Protein AF-A0A453JM10-F1 (afdb_monomer_lite)

Sequence (100 aa):
MTALRRLALTVRYNEKHLPLYLPTVKPSHLLLDCSPEALASMAVGKSGAEWDKFSHIPHVEAYANGEGTEKRWHLFYTREPYKMETDVEATRQFRLAGLI

Organism: Aegilops tauschii subsp. strangulata (NCBI:txid200361)

Radius of gyration: 12.97 Å; chains: 1; bounding box: 31×26×39 Å

pLDDT: mean 84.23, std 13.29, range [47.19, 95.88]

Secondary structure (DSSP, 8-state):
-----EEEEE--TT--S--TTGGG---SEEEEEE-HHHHHHHHTGGGSTTHHHHTTSSEEEEEEE-TTSS-EEEEEEETTTTEEEE-S-HHHHHHHTT--

Structure (mmCIF, N/CA/C/O backbone):
data_AF-A0A453JM10-F1
#
_entry.id   AF-A0A453JM10-F1
#
loop_
_atom_site.group_PDB
_atom_site.id
_atom_site.type_symbol
_atom_site.label_atom_id
_atom_site.label_alt_id
_atom_site.label_comp_id
_atom_site.label_asym_id
_atom_site.label_entity_id
_atom_site.label_seq_id
_atom_site.pdbx_PDB_ins_code
_atom_site.Cartn_x
_atom_site.Cartn_y
_atom_site.Cartn_z
_atom_site.occupancy
_atom_site.B_iso_or_equiv
_atom_site.auth_seq_id
_atom_site.auth_comp_id
_atom_site.auth_asym_id
_atom_site.auth_atom_id
_atom_site.pdbx_PDB_model_num
ATOM 1 N N . MET A 1 1 ? -10.304 -13.893 20.274 1.00 47.19 1 MET A N 1
ATOM 2 C CA . MET A 1 1 ? -9.791 -14.278 18.941 1.00 47.19 1 MET A CA 1
ATOM 3 C C . MET A 1 1 ? -8.480 -13.550 18.708 1.00 47.19 1 MET A C 1
ATOM 5 O O . MET A 1 1 ? -8.454 -12.331 18.813 1.00 47.19 1 MET A O 1
ATOM 9 N N . THR A 1 2 ? -7.390 -14.275 18.478 1.00 54.84 2 THR A N 1
ATOM 10 C CA . THR A 1 2 ? -6.067 -13.715 18.175 1.00 54.84 2 THR A CA 1
ATOM 11 C C . THR A 1 2 ? -6.092 -13.139 16.760 1.00 54.84 2 THR A C 1
ATOM 13 O O . THR A 1 2 ? -6.109 -13.883 15.786 1.00 54.84 2 THR A O 1
ATOM 16 N N . ALA A 1 3 ? -6.167 -11.814 16.631 1.00 65.31 3 ALA A N 1
ATOM 17 C CA . ALA A 1 3 ? -6.093 -11.153 15.331 1.00 65.31 3 ALA A CA 1
ATOM 18 C C . ALA A 1 3 ? -4.646 -11.168 14.814 1.00 65.31 3 ALA A C 1
ATOM 20 O O . ALA A 1 3 ? -3.703 -10.979 15.589 1.00 65.31 3 ALA A O 1
ATOM 21 N N . LEU A 1 4 ? -4.465 -11.379 13.506 1.00 73.31 4 LEU A N 1
ATOM 22 C CA . LEU A 1 4 ? -3.158 -11.286 12.860 1.00 73.31 4 LEU A CA 1
ATOM 23 C C . LEU A 1 4 ? -2.645 -9.845 12.992 1.00 73.31 4 LEU A C 1
ATOM 25 O O . LEU A 1 4 ? -3.164 -8.928 12.363 1.00 73.31 4 LEU A O 1
ATOM 29 N N . ARG A 1 5 ? -1.639 -9.628 13.842 1.00 87.56 5 ARG A N 1
ATOM 30 C CA . ARG A 1 5 ? -1.132 -8.275 14.117 1.00 87.56 5 ARG A CA 1
ATOM 31 C C . ARG A 1 5 ? -0.322 -7.717 12.955 1.00 87.56 5 ARG A C 1
ATOM 33 O O . ARG A 1 5 ? -0.539 -6.580 12.554 1.00 87.56 5 ARG A O 1
ATOM 40 N N . ARG A 1 6 ? 0.597 -8.516 12.415 1.00 92.69 6 ARG A N 1
ATOM 41 C CA . ARG A 1 6 ? 1.516 -8.103 11.355 1.00 92.69 6 ARG A CA 1
ATOM 42 C C . ARG A 1 6 ? 1.629 -9.194 10.303 1.00 92.69 6 ARG A C 1
ATOM 44 O O . ARG A 1 6 ? 1.830 -10.354 10.651 1.00 92.69 6 ARG A O 1
ATOM 51 N N . LEU A 1 7 ? 1.531 -8.804 9.042 1.00 93.62 7 LEU A N 1
ATOM 52 C CA . LEU A 1 7 ? 1.800 -9.644 7.886 1.00 93.62 7 LEU A CA 1
ATOM 5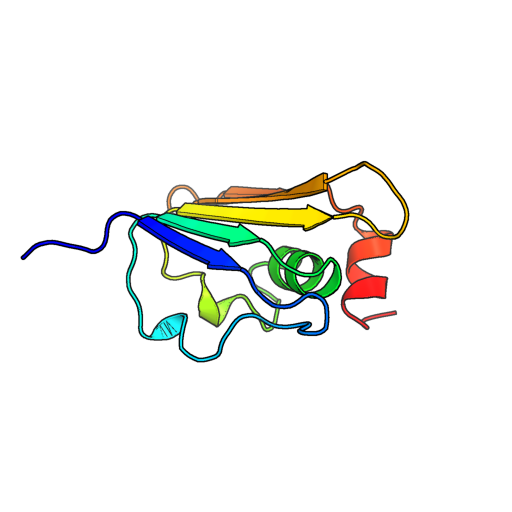3 C C . LEU A 1 7 ? 2.994 -9.047 7.143 1.00 93.62 7 LEU A C 1
ATOM 55 O O . LEU A 1 7 ? 2.919 -7.904 6.711 1.00 93.62 7 LEU A O 1
ATOM 59 N N . ALA A 1 8 ? 4.088 -9.795 7.032 1.00 93.62 8 ALA A N 1
ATOM 60 C CA . ALA A 1 8 ? 5.249 -9.405 6.238 1.00 93.62 8 ALA A CA 1
ATOM 61 C C . ALA A 1 8 ? 5.282 -10.252 4.964 1.00 93.62 8 ALA A C 1
ATOM 63 O O . ALA A 1 8 ? 5.181 -11.477 5.046 1.00 93.62 8 ALA A O 1
ATOM 64 N N . LEU A 1 9 ? 5.386 -9.607 3.805 1.00 92.75 9 LEU A N 1
ATOM 65 C CA . LEU A 1 9 ? 5.360 -10.259 2.500 1.00 92.75 9 LEU A CA 1
ATOM 66 C C . LEU A 1 9 ? 6.483 -9.731 1.613 1.00 92.75 9 LEU A C 1
ATOM 68 O O . LEU A 1 9 ? 6.748 -8.532 1.577 1.00 92.75 9 LEU A O 1
ATOM 72 N N . THR A 1 10 ? 7.081 -10.638 0.848 1.00 91.94 10 THR A N 1
ATOM 73 C CA . THR A 1 10 ? 8.007 -10.304 -0.233 1.00 91.94 10 THR A CA 1
ATOM 74 C C . THR A 1 10 ? 7.366 -10.728 -1.544 1.00 91.94 10 THR A C 1
ATOM 76 O O . THR A 1 10 ? 7.155 -11.916 -1.785 1.00 91.94 10 THR A O 1
ATOM 79 N N . VAL A 1 11 ? 7.023 -9.746 -2.365 1.00 87.62 11 VAL A N 1
ATOM 80 C CA . VAL A 1 11 ? 6.529 -9.924 -3.729 1.00 87.62 11 VAL A CA 1
ATOM 81 C C . VAL A 1 11 ? 7.743 -10.057 -4.637 1.00 87.62 11 VAL A C 1
ATOM 83 O O . VAL A 1 11 ? 8.746 -9.361 -4.457 1.00 87.62 11 VAL A O 1
ATOM 86 N N . ARG A 1 12 ? 7.697 -10.992 -5.589 1.00 83.00 12 ARG A N 1
ATOM 87 C CA . ARG A 1 12 ? 8.852 -11.223 -6.462 1.00 83.00 12 ARG A CA 1
ATOM 88 C C . ARG A 1 12 ? 9.105 -9.987 -7.320 1.00 83.00 12 ARG A C 1
ATOM 90 O O . ARG A 1 12 ? 8.174 -9.317 -7.745 1.00 83.00 12 ARG A O 1
ATOM 97 N N . TYR A 1 13 ? 10.370 -9.723 -7.639 1.00 75.44 13 TYR A N 1
ATOM 98 C CA . TYR A 1 13 ? 10.750 -8.547 -8.430 1.00 75.44 13 TYR A CA 1
ATOM 99 C C . TYR A 1 13 ? 10.090 -8.501 -9.823 1.00 75.44 13 TYR A C 1
ATOM 101 O O . TYR A 1 13 ? 9.868 -7.428 -10.364 1.00 75.44 13 TYR A O 1
ATOM 109 N N . ASN A 1 14 ? 9.736 -9.654 -10.400 1.00 80.56 14 ASN A N 1
ATOM 110 C CA . ASN A 1 14 ? 9.039 -9.734 -11.686 1.00 80.56 14 ASN A CA 1
ATOM 111 C C . ASN A 1 14 ? 7.509 -9.562 -11.588 1.00 80.56 14 ASN A C 1
ATOM 113 O O . ASN A 1 14 ? 6.838 -9.515 -12.620 1.00 80.56 14 ASN A O 1
ATOM 117 N N . GLU A 1 15 ? 6.943 -9.505 -10.382 1.00 86.69 15 GLU A N 1
ATOM 118 C CA . GLU A 1 15 ? 5.512 -9.307 -10.160 1.00 86.69 15 GLU A CA 1
ATOM 119 C C . GLU A 1 15 ? 5.211 -7.814 -10.027 1.00 86.69 15 GLU A C 1
ATOM 121 O O . GLU A 1 15 ? 5.770 -7.121 -9.181 1.00 86.69 15 GLU A O 1
ATOM 126 N N . LYS A 1 16 ? 4.304 -7.309 -10.867 1.00 86.31 16 LYS A N 1
ATOM 127 C CA . LYS A 1 16 ? 3.944 -5.879 -10.931 1.00 86.31 16 LYS A CA 1
ATOM 128 C C . LYS A 1 16 ? 2.733 -5.504 -10.074 1.00 86.31 16 LYS A C 1
ATOM 130 O O . LYS A 1 16 ? 2.335 -4.347 -10.042 1.00 86.31 16 LYS A O 1
ATOM 135 N N . HIS A 1 17 ? 2.128 -6.486 -9.415 1.00 88.44 17 HIS A N 1
ATOM 136 C CA . HIS A 1 17 ? 0.850 -6.357 -8.723 1.00 88.44 17 HIS A CA 1
ATOM 137 C C . HIS A 1 17 ? 0.890 -7.091 -7.388 1.00 88.44 17 HIS A C 1
ATOM 139 O O . HIS A 1 17 ? 1.584 -8.098 -7.246 1.00 88.44 17 HIS A O 1
ATOM 145 N N . LEU A 1 18 ? 0.095 -6.631 -6.423 1.00 91.94 18 LEU A N 1
ATOM 146 C CA . LEU A 1 18 ? -0.061 -7.314 -5.149 1.00 91.94 18 LEU A CA 1
ATOM 147 C C . LEU A 1 18 ? -0.785 -8.655 -5.325 1.00 91.94 18 LEU A C 1
ATOM 149 O O . LEU A 1 18 ? -1.666 -8.774 -6.193 1.00 91.94 18 LEU A O 1
ATOM 153 N N . PRO A 1 19 ? -0.481 -9.640 -4.460 1.00 90.44 19 PRO A N 1
ATOM 154 C CA . PRO A 1 19 ? -1.113 -10.950 -4.500 1.00 90.44 19 PRO A CA 1
ATOM 155 C C . PRO A 1 19 ? -2.640 -10.885 -4.387 1.00 90.44 19 PRO A C 1
ATOM 157 O O . PRO A 1 19 ? -3.192 -10.149 -3.571 1.00 90.44 19 PRO A O 1
ATOM 160 N N . LEU A 1 20 ? -3.339 -11.732 -5.146 1.00 90.81 20 LEU A N 1
ATOM 161 C CA . LEU A 1 20 ? -4.809 -11.758 -5.182 1.00 90.81 20 LEU A CA 1
ATOM 162 C C . LEU A 1 20 ? -5.463 -12.200 -3.864 1.00 90.81 20 LEU A C 1
ATOM 164 O O . LEU A 1 20 ? -6.649 -11.964 -3.665 1.00 90.81 20 LEU A O 1
ATOM 168 N N . TYR A 1 21 ? -4.713 -12.834 -2.960 1.00 90.06 21 TYR A N 1
ATOM 169 C CA . TYR A 1 21 ? -5.224 -13.252 -1.654 1.00 90.06 21 TYR A CA 1
ATOM 170 C C . TYR A 1 21 ? -5.195 -12.129 -0.605 1.00 90.06 21 TYR A C 1
ATOM 172 O O . TYR A 1 21 ? -5.789 -12.298 0.459 1.00 90.06 21 TYR A O 1
ATOM 180 N N . LEU A 1 22 ? -4.536 -10.992 -0.866 1.00 90.94 22 LEU A N 1
ATOM 181 C CA . LEU A 1 22 ? -4.414 -9.884 0.095 1.00 90.94 22 LEU A CA 1
ATOM 182 C C . LEU A 1 22 ? -5.770 -9.371 0.644 1.00 90.94 22 LEU A C 1
ATOM 184 O O . LEU A 1 22 ? -5.857 -9.136 1.849 1.00 90.94 22 LEU A O 1
ATOM 188 N N . PRO A 1 23 ? -6.855 -9.290 -0.158 1.00 91.44 23 PRO A N 1
ATOM 189 C CA . PRO A 1 23 ? -8.191 -8.955 0.347 1.00 91.44 23 PRO A CA 1
ATOM 190 C C . PRO A 1 23 ? -8.750 -9.945 1.381 1.00 91.44 23 PRO A C 1
ATOM 192 O O . PRO A 1 23 ? -9.577 -9.582 2.217 1.00 91.44 23 PRO A O 1
ATOM 195 N N . THR A 1 24 ? -8.335 -11.215 1.326 1.00 91.19 24 THR A N 1
ATOM 196 C CA . THR A 1 24 ? -8.873 -12.279 2.194 1.00 91.19 24 THR A CA 1
ATOM 197 C C . THR A 1 24 ? -8.258 -12.274 3.590 1.00 91.19 24 THR A C 1
ATOM 199 O O . THR A 1 24 ? -8.855 -12.783 4.540 1.00 91.19 24 THR A O 1
ATOM 202 N N . VAL A 1 25 ? -7.078 -11.666 3.736 1.00 90.50 25 VAL A N 1
ATOM 203 C CA . VAL A 1 25 ? -6.377 -11.540 5.013 1.00 90.50 25 VAL A CA 1
ATOM 204 C C . VAL A 1 25 ? -6.711 -10.200 5.658 1.00 90.50 25 VAL A C 1
ATOM 206 O O . VAL A 1 25 ? -6.849 -9.186 4.983 1.00 90.50 25 VAL A O 1
ATOM 209 N N . LYS A 1 26 ? -6.831 -10.171 6.988 1.00 90.19 26 LYS A N 1
ATOM 210 C CA . LYS A 1 26 ? -7.142 -8.947 7.748 1.00 90.19 26 LYS A CA 1
ATOM 211 C C . LYS A 1 26 ? -6.069 -8.654 8.801 1.00 90.19 26 LYS A C 1
ATOM 213 O O . LYS A 1 26 ? -6.361 -8.742 9.995 1.00 90.19 26 LYS A O 1
ATOM 218 N N . PRO A 1 27 ? -4.815 -8.379 8.392 1.00 93.25 27 PRO A N 1
ATOM 219 C CA . PRO A 1 27 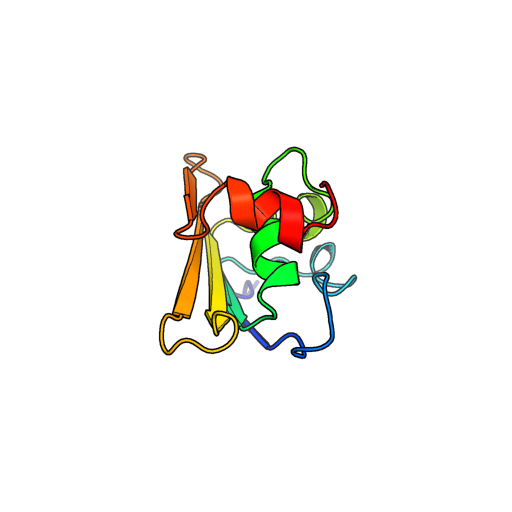? -3.789 -7.971 9.337 1.00 93.25 27 PRO A CA 1
ATOM 220 C C . PRO A 1 27 ? -4.063 -6.559 9.873 1.00 93.25 27 PRO A C 1
ATOM 222 O O . PRO A 1 27 ? -4.692 -5.744 9.200 1.00 93.25 27 PRO A O 1
ATOM 225 N N . SER A 1 28 ? -3.557 -6.238 11.064 1.00 92.75 28 SER A N 1
ATOM 226 C CA . SER A 1 28 ? -3.540 -4.847 11.551 1.00 92.75 28 SER A CA 1
ATOM 227 C C . SER A 1 28 ? -2.443 -4.010 10.880 1.00 92.75 28 SER A C 1
ATOM 229 O O . SER A 1 28 ? -2.612 -2.806 10.714 1.00 92.75 28 SER A O 1
ATOM 231 N N . HIS A 1 29 ? -1.340 -4.651 10.483 1.00 94.56 29 HIS A N 1
ATOM 232 C CA . HIS A 1 29 ? -0.208 -4.036 9.796 1.00 94.56 29 HIS A CA 1
ATOM 233 C C . HIS A 1 29 ? 0.295 -4.952 8.668 1.00 94.56 29 HIS A C 1
ATOM 235 O O . HIS A 1 2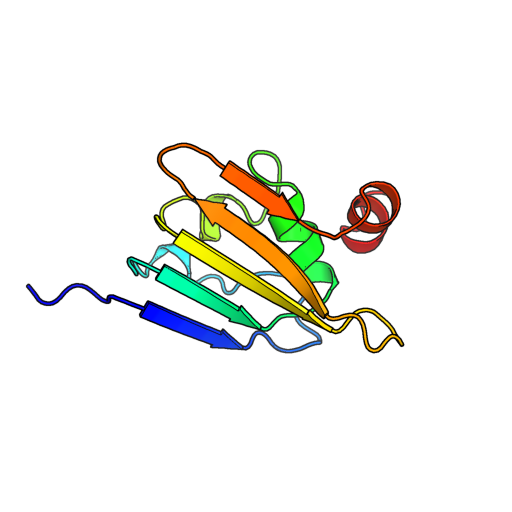9 ? 0.607 -6.119 8.910 1.00 94.56 29 HIS A O 1
ATOM 241 N N . LEU A 1 30 ? 0.400 -4.429 7.448 1.00 95.25 30 LEU A N 1
ATOM 242 C CA . LEU A 1 30 ? 1.091 -5.057 6.324 1.00 95.25 30 LEU A CA 1
ATOM 243 C C . LEU A 1 30 ? 2.463 -4.408 6.096 1.00 95.25 30 LEU A C 1
ATOM 245 O O . LEU A 1 30 ? 2.541 -3.202 5.894 1.00 95.25 30 LEU A O 1
ATOM 249 N N . LEU A 1 31 ? 3.515 -5.222 6.079 1.00 95.44 31 LEU A N 1
ATOM 250 C CA . LEU A 1 31 ? 4.849 -4.845 5.625 1.00 95.44 31 LEU A CA 1
ATOM 251 C C . LEU A 1 31 ? 5.134 -5.554 4.295 1.00 95.44 31 LEU A C 1
ATOM 253 O O . LEU A 1 31 ? 5.035 -6.780 4.224 1.00 95.44 31 LEU A O 1
ATOM 257 N N . LEU A 1 32 ? 5.513 -4.805 3.265 1.00 94.31 32 LEU A N 1
ATOM 258 C CA . LEU A 1 32 ? 5.736 -5.317 1.918 1.00 94.31 32 LEU A CA 1
ATOM 259 C C . LEU A 1 32 ? 7.144 -4.970 1.415 1.00 94.31 32 LEU A C 1
ATOM 261 O O . LEU A 1 32 ? 7.574 -3.823 1.493 1.00 94.31 32 LEU A O 1
ATOM 265 N N . ASP A 1 33 ? 7.836 -5.951 0.847 1.00 92.69 33 ASP A N 1
ATOM 266 C CA . ASP A 1 33 ? 9.002 -5.746 -0.018 1.00 92.69 33 ASP A CA 1
ATOM 267 C C . ASP A 1 33 ? 8.613 -6.176 -1.437 1.00 92.69 33 ASP A C 1
ATOM 269 O O . ASP A 1 33 ? 8.129 -7.294 -1.618 1.00 92.69 33 ASP A O 1
ATOM 273 N N . CYS A 1 34 ? 8.708 -5.289 -2.424 1.00 91.00 34 CYS A N 1
ATOM 274 C CA . CYS A 1 34 ? 8.118 -5.504 -3.745 1.00 91.00 34 CYS A CA 1
ATOM 275 C C . CYS A 1 34 ? 8.920 -4.866 -4.884 1.00 91.00 34 CYS A C 1
ATOM 277 O O . CYS A 1 34 ? 9.941 -4.208 -4.677 1.00 91.00 34 CYS A O 1
ATOM 279 N N . SER A 1 35 ? 8.455 -5.093 -6.114 1.00 88.94 35 SER A N 1
ATOM 280 C CA . SER A 1 35 ? 8.999 -4.438 -7.299 1.00 88.94 35 SER A CA 1
ATOM 281 C C . SER A 1 35 ? 8.683 -2.931 -7.306 1.00 88.94 35 SER A C 1
ATOM 283 O O . SER A 1 35 ? 7.667 -2.498 -6.745 1.00 88.94 35 SER A O 1
ATOM 285 N N . PRO A 1 36 ? 9.522 -2.115 -7.967 1.00 86.75 36 PRO A N 1
ATOM 286 C CA . PRO A 1 36 ? 9.241 -0.705 -8.236 1.00 86.75 36 PRO A CA 1
ATOM 287 C C . PRO A 1 36 ? 7.853 -0.461 -8.834 1.00 86.75 36 PRO A C 1
ATOM 289 O O . PRO A 1 36 ? 7.167 0.481 -8.441 1.00 86.75 36 PRO A O 1
ATOM 292 N N . GLU A 1 37 ? 7.425 -1.318 -9.758 1.00 87.88 37 GLU A N 1
ATOM 293 C CA . GLU A 1 37 ? 6.142 -1.222 -10.447 1.00 87.88 37 GLU A CA 1
ATOM 294 C C . GLU A 1 37 ? 4.966 -1.500 -9.510 1.00 87.88 37 GLU A C 1
ATOM 296 O O . GLU A 1 37 ? 3.987 -0.753 -9.527 1.00 87.88 37 GLU A O 1
ATOM 301 N N . ALA A 1 38 ? 5.073 -2.517 -8.647 1.00 90.06 38 ALA A N 1
ATOM 302 C CA . ALA A 1 38 ? 4.051 -2.791 -7.642 1.00 90.06 38 ALA A CA 1
ATOM 303 C C . ALA A 1 38 ? 3.914 -1.618 -6.663 1.00 90.06 38 ALA A C 1
ATOM 305 O O . ALA A 1 38 ? 2.797 -1.179 -6.381 1.00 90.06 38 ALA A O 1
ATOM 306 N N . LEU A 1 39 ? 5.037 -1.053 -6.203 1.00 91.12 39 LEU A N 1
ATOM 307 C CA . LEU A 1 39 ? 5.029 0.102 -5.306 1.00 91.12 39 LEU A CA 1
ATOM 308 C C . LEU A 1 39 ? 4.430 1.344 -5.983 1.00 91.12 39 LEU A C 1
ATOM 310 O O . LEU A 1 39 ? 3.598 2.024 -5.386 1.00 91.12 39 LEU A O 1
ATOM 314 N N . ALA A 1 40 ? 4.792 1.615 -7.241 1.00 88.44 40 ALA A N 1
ATOM 315 C CA . ALA A 1 40 ? 4.225 2.715 -8.020 1.00 88.44 40 ALA A CA 1
ATOM 316 C C . ALA A 1 40 ? 2.712 2.549 -8.247 1.00 88.44 40 ALA A C 1
ATOM 318 O O . ALA A 1 40 ? 1.964 3.522 -8.141 1.00 88.44 40 ALA A O 1
ATOM 319 N N . SER A 1 41 ? 2.251 1.321 -8.505 1.00 89.06 41 SER A N 1
ATOM 320 C CA . SER A 1 41 ? 0.830 1.005 -8.674 1.00 89.06 41 SER A CA 1
ATOM 321 C C . SER A 1 41 ? 0.040 1.189 -7.373 1.00 89.06 41 SER A C 1
ATOM 323 O O . SER A 1 41 ? -1.037 1.787 -7.379 1.00 89.06 41 SER A O 1
ATOM 325 N N . MET A 1 42 ? 0.605 0.775 -6.231 1.00 92.19 42 MET A N 1
ATOM 326 C CA . MET A 1 42 ? 0.044 1.075 -4.910 1.00 92.19 42 MET A CA 1
ATOM 327 C C . MET A 1 42 ? -0.029 2.578 -4.656 1.00 92.19 42 MET A C 1
ATOM 329 O O . MET A 1 42 ? -1.047 3.061 -4.168 1.00 92.19 42 MET A O 1
ATOM 333 N N . ALA A 1 43 ? 1.024 3.316 -5.013 1.00 91.00 43 ALA A N 1
ATOM 334 C CA . ALA A 1 43 ? 1.126 4.756 -4.805 1.00 91.00 43 ALA A CA 1
ATOM 335 C C . ALA A 1 43 ? 0.017 5.555 -5.507 1.00 91.00 43 ALA A C 1
AT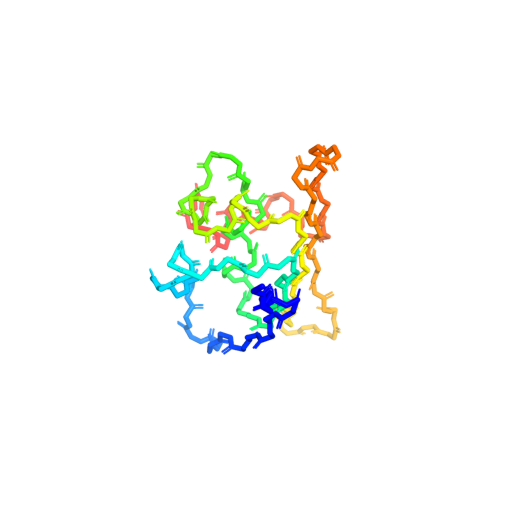OM 337 O O . ALA A 1 43 ? -0.236 6.697 -5.129 1.00 91.00 43 ALA A O 1
ATOM 338 N N . VAL A 1 44 ? -0.649 4.988 -6.525 1.00 89.94 44 VAL A N 1
ATOM 339 C CA . VAL A 1 44 ? -1.792 5.640 -7.195 1.00 89.94 44 VAL A CA 1
ATOM 340 C C . VAL A 1 44 ? -2.947 5.864 -6.205 1.00 89.94 44 VAL A C 1
ATOM 342 O O . VAL A 1 44 ? -3.747 6.784 -6.370 1.00 89.94 44 VAL A O 1
ATOM 345 N N . GLY A 1 45 ? -3.013 5.072 -5.130 1.00 89.00 45 GLY A N 1
ATOM 346 C CA . GLY A 1 45 ? -3.997 5.244 -4.068 1.00 89.00 45 GLY A CA 1
ATOM 347 C C . GLY A 1 45 ? -5.403 4.897 -4.540 1.00 89.00 45 GLY A C 1
ATOM 348 O O . GLY A 1 45 ? -5.579 3.960 -5.307 1.00 89.00 45 GLY A O 1
ATOM 349 N N . LYS A 1 46 ? -6.412 5.649 -4.086 1.00 90.75 46 LYS A N 1
ATOM 350 C CA . LYS A 1 46 ? -7.849 5.345 -4.272 1.00 90.75 46 LYS A CA 1
ATOM 351 C C . LYS A 1 46 ? -8.307 5.128 -5.720 1.00 90.75 46 LYS A C 1
ATOM 353 O O . LYS A 1 46 ? -9.347 4.516 -5.923 1.00 90.75 46 LYS A O 1
ATOM 358 N N . SER A 1 47 ? -7.584 5.652 -6.705 1.00 86.88 47 SER A N 1
ATOM 359 C CA . SER A 1 47 ? -7.876 5.473 -8.134 1.00 86.88 47 SER A CA 1
ATOM 360 C C . SER A 1 47 ? -7.091 4.325 -8.784 1.00 86.88 47 SER A C 1
ATOM 362 O O . SER A 1 47 ? -7.270 4.062 -9.970 1.00 86.88 47 SER A O 1
ATOM 364 N N . GLY A 1 48 ? -6.202 3.662 -8.041 1.00 87.19 48 GLY A N 1
ATOM 365 C CA . GLY A 1 48 ? -5.327 2.602 -8.531 1.00 87.19 48 GLY A CA 1
ATOM 366 C C . GLY A 1 48 ? -5.948 1.211 -8.433 1.00 87.19 48 GLY A C 1
ATOM 367 O O . GLY A 1 48 ? -6.697 0.911 -7.508 1.00 87.19 48 GLY A O 1
ATOM 368 N N . ALA A 1 49 ? -5.559 0.321 -9.350 1.00 87.81 49 ALA A N 1
ATOM 369 C CA . ALA A 1 49 ? -6.035 -1.067 -9.389 1.00 87.81 49 ALA A CA 1
ATOM 370 C C . ALA A 1 49 ? -5.628 -1.901 -8.156 1.00 87.81 49 ALA A C 1
ATOM 372 O O . ALA A 1 49 ? -6.242 -2.922 -7.853 1.00 87.81 49 ALA A O 1
ATOM 373 N N . GLU A 1 50 ? -4.592 -1.475 -7.432 1.00 92.00 50 GLU A N 1
ATOM 374 C CA . GLU A 1 50 ? -4.117 -2.150 -6.221 1.00 92.00 50 GLU A CA 1
ATOM 375 C C . GLU A 1 50 ? -4.876 -1.722 -4.958 1.00 92.00 50 GLU A C 1
ATOM 377 O O . GLU A 1 50 ? -4.766 -2.390 -3.931 1.00 92.00 50 GLU A O 1
ATOM 382 N N . TRP A 1 51 ? -5.661 -0.640 -5.016 1.00 93.62 51 TRP A N 1
ATOM 383 C CA . TRP A 1 51 ? -6.315 -0.043 -3.850 1.00 93.62 51 TRP A CA 1
ATOM 384 C C . TRP A 1 51 ? -7.201 -1.027 -3.088 1.00 93.62 51 TRP A C 1
ATOM 386 O O . TRP A 1 51 ? -7.080 -1.180 -1.869 1.00 93.62 51 TRP A O 1
ATOM 396 N N . ASP A 1 52 ? -8.050 -1.757 -3.807 1.00 93.19 52 ASP A N 1
ATOM 397 C CA . ASP A 1 52 ? -8.992 -2.710 -3.214 1.00 93.19 52 ASP A CA 1
ATOM 398 C C . ASP A 1 52 ? -8.290 -3.881 -2.516 1.00 93.19 52 ASP A C 1
ATOM 400 O O . ASP A 1 52 ? -8.890 -4.572 -1.694 1.00 93.19 52 ASP A O 1
ATOM 404 N N . LYS A 1 53 ? -6.999 -4.095 -2.798 1.00 94.25 53 LYS A N 1
ATOM 405 C CA . LYS A 1 53 ? -6.230 -5.189 -2.209 1.00 94.25 53 LYS A CA 1
ATOM 406 C C . LYS A 1 53 ? -5.711 -4.887 -0.815 1.00 94.25 53 LYS A C 1
ATOM 408 O O . LYS A 1 53 ? -5.522 -5.835 -0.061 1.00 94.25 53 LYS A O 1
ATOM 413 N N . PHE A 1 54 ? -5.464 -3.623 -0.469 1.00 94.31 54 PHE A N 1
ATOM 414 C CA . PHE A 1 54 ? -4.873 -3.256 0.826 1.00 94.31 54 PHE A CA 1
ATOM 415 C C . PHE A 1 54 ? -5.646 -2.184 1.601 1.00 94.31 54 PHE A C 1
ATOM 417 O O . PHE A 1 54 ? -5.364 -1.983 2.780 1.00 94.31 54 PHE A O 1
ATOM 424 N N . SER A 1 55 ? -6.622 -1.505 0.993 1.00 94.06 55 SER A N 1
ATOM 425 C CA . SER A 1 55 ? -7.349 -0.389 1.620 1.00 94.06 55 SER A CA 1
ATOM 426 C C . SER A 1 55 ? -8.053 -0.751 2.933 1.00 94.06 55 SER A C 1
ATOM 428 O O . SER A 1 55 ? -8.223 0.106 3.805 1.00 94.06 55 SER A O 1
ATOM 430 N N . HIS A 1 56 ? -8.430 -2.021 3.113 1.00 94.00 56 HIS A N 1
ATOM 431 C CA . HIS A 1 56 ? -9.049 -2.523 4.341 1.00 94.00 56 HIS A CA 1
ATOM 432 C C . HIS A 1 56 ? -8.075 -2.627 5.520 1.00 94.00 56 HIS A C 1
ATOM 434 O O . HIS A 1 56 ? -8.531 -2.678 6.666 1.00 94.00 56 HIS A O 1
ATOM 440 N N . ILE A 1 57 ? -6.767 -2.648 5.255 1.00 94.75 57 ILE A N 1
ATOM 441 C CA . ILE A 1 57 ? -5.700 -2.807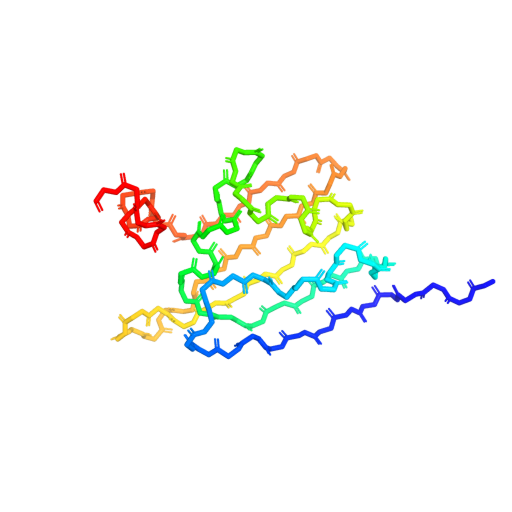 6.244 1.00 94.75 57 ILE A CA 1
ATOM 442 C C . ILE A 1 57 ? -5.435 -1.450 6.918 1.00 94.75 57 ILE A C 1
ATOM 444 O O . ILE A 1 57 ? -5.258 -0.453 6.221 1.00 94.75 57 ILE A O 1
ATOM 448 N N . PRO A 1 58 ? -5.392 -1.367 8.261 1.00 94.81 58 PRO A N 1
ATOM 449 C CA . PRO A 1 58 ? -5.210 -0.090 8.955 1.00 94.81 58 PRO A CA 1
ATOM 450 C C . PRO A 1 58 ? -3.872 0.601 8.679 1.00 94.81 58 PRO A C 1
ATOM 452 O O . PRO A 1 58 ? -3.835 1.828 8.600 1.00 94.81 58 PRO A O 1
ATOM 455 N N . HIS A 1 59 ? -2.796 -0.181 8.564 1.00 95.44 59 HIS A N 1
ATOM 456 C CA . HIS A 1 59 ? -1.427 0.306 8.439 1.00 95.44 59 HIS A CA 1
ATOM 457 C C . HIS A 1 59 ? -0.662 -0.483 7.377 1.00 95.44 59 HIS A C 1
ATOM 459 O O . HIS A 1 59 ? -0.621 -1.717 7.437 1.00 95.44 59 HIS A O 1
ATOM 465 N N . VAL A 1 60 ? -0.043 0.211 6.425 1.00 95.88 60 VAL A N 1
ATOM 466 C CA . VAL A 1 60 ? 0.737 -0.409 5.351 1.00 95.88 60 VAL A CA 1
ATOM 467 C C . VAL A 1 60 ? 2.059 0.327 5.172 1.00 95.88 60 VAL A C 1
ATOM 469 O O . VAL A 1 60 ? 2.082 1.539 4.979 1.00 95.88 60 VAL A O 1
ATOM 472 N N . GLU A 1 61 ? 3.145 -0.437 5.191 1.00 95.88 61 GLU A N 1
ATOM 473 C CA . GLU A 1 61 ? 4.488 -0.013 4.804 1.00 95.88 61 GLU A CA 1
ATOM 474 C C . GLU A 1 61 ? 4.926 -0.863 3.611 1.00 95.88 61 GLU A C 1
ATOM 476 O O . GLU A 1 61 ? 4.879 -2.095 3.671 1.00 95.88 61 GLU A O 1
ATOM 481 N N . ALA A 1 62 ? 5.352 -0.228 2.524 1.00 94.50 62 ALA A N 1
ATOM 482 C CA . ALA A 1 62 ? 5.867 -0.918 1.351 1.00 94.50 62 ALA A CA 1
ATOM 483 C C . ALA A 1 62 ? 7.205 -0.333 0.915 1.00 94.50 62 ALA A C 1
ATOM 485 O O . ALA A 1 62 ? 7.403 0.881 0.931 1.00 94.50 62 ALA A O 1
ATOM 486 N N . TYR A 1 63 ? 8.109 -1.213 0.499 1.00 92.50 63 TYR A N 1
ATOM 487 C CA . TYR A 1 63 ? 9.442 -0.862 0.044 1.00 92.50 63 TYR A CA 1
ATOM 488 C C . TYR A 1 63 ? 9.738 -1.486 -1.315 1.00 92.50 63 TYR A C 1
ATOM 490 O O . TYR A 1 63 ? 9.281 -2.590 -1.608 1.00 92.50 63 TYR A O 1
ATOM 498 N N . ALA A 1 64 ? 10.536 -0.789 -2.118 1.00 90.00 64 ALA A N 1
ATOM 499 C CA . ALA A 1 64 ? 11.080 -1.313 -3.364 1.00 90.00 64 ALA A CA 1
ATOM 500 C C . ALA A 1 64 ? 12.500 -0.792 -3.581 1.00 90.00 64 ALA A C 1
ATOM 502 O O . ALA A 1 64 ? 12.804 0.360 -3.267 1.00 90.00 64 ALA A O 1
ATOM 503 N N . ASN A 1 65 ? 13.379 -1.620 -4.139 1.00 82.88 65 ASN A N 1
ATOM 504 C CA . ASN A 1 65 ? 14.700 -1.162 -4.568 1.00 82.88 65 ASN A CA 1
ATOM 505 C C . ASN A 1 65 ? 14.545 -0.371 -5.870 1.00 82.88 65 ASN A C 1
ATOM 507 O O . ASN A 1 65 ? 14.053 -0.926 -6.850 1.00 82.88 65 ASN A O 1
ATOM 511 N N . GLY A 1 66 ? 14.942 0.903 -5.894 1.00 68.00 66 GLY A N 1
ATOM 512 C CA . GLY A 1 66 ? 14.863 1.717 -7.106 1.00 68.00 66 GLY A CA 1
ATOM 513 C C . GLY A 1 66 ? 15.683 1.113 -8.250 1.00 68.00 66 GLY A C 1
ATOM 514 O O . GLY A 1 66 ? 16.742 0.530 -8.021 1.00 68.00 66 GLY A O 1
ATOM 515 N N . GLU A 1 67 ? 15.213 1.264 -9.492 1.00 64.00 67 GLU A N 1
ATOM 516 C CA . GLU A 1 67 ? 15.929 0.776 -10.678 1.00 64.00 67 GLU A CA 1
ATOM 517 C C . GLU A 1 67 ? 17.371 1.306 -10.713 1.00 64.00 67 GLU A C 1
ATOM 519 O O . GLU A 1 67 ? 17.599 2.503 -10.895 1.00 64.00 67 GLU A O 1
ATOM 524 N N . GLY A 1 68 ? 18.348 0.415 -10.517 1.00 60.66 68 GLY A N 1
ATOM 525 C CA . GLY A 1 68 ? 19.772 0.735 -10.652 1.00 60.66 68 GLY A CA 1
ATOM 526 C C . GLY A 1 68 ? 20.323 1.747 -9.640 1.00 60.66 68 GLY A C 1
ATOM 527 O O . GLY A 1 68 ? 21.395 2.298 -9.875 1.00 60.66 68 GLY A O 1
ATOM 528 N N . THR A 1 69 ? 19.622 2.009 -8.532 1.00 59.41 69 THR A N 1
ATOM 529 C CA . THR A 1 69 ? 20.091 2.927 -7.479 1.00 59.41 69 THR A CA 1
ATOM 530 C C . THR A 1 69 ? 20.039 2.266 -6.108 1.00 59.41 69 THR A C 1
ATOM 532 O O . THR A 1 69 ? 19.190 1.417 -5.854 1.00 59.41 69 THR A O 1
ATOM 535 N N . GLU A 1 70 ? 20.893 2.709 -5.184 1.00 63.31 70 GLU A N 1
ATOM 536 C CA . GLU A 1 70 ? 20.828 2.303 -3.770 1.00 63.31 70 GLU A CA 1
ATOM 537 C C . GLU A 1 70 ? 19.599 2.883 -3.041 1.00 63.31 70 GLU A C 1
ATOM 539 O O . GLU A 1 70 ? 19.324 2.535 -1.892 1.00 63.31 70 GLU A O 1
ATOM 544 N N . LYS A 1 71 ? 18.835 3.776 -3.692 1.00 67.00 71 LYS A N 1
ATOM 545 C CA . LYS A 1 71 ? 17.659 4.404 -3.090 1.00 67.00 71 LYS A CA 1
ATOM 546 C C . LYS A 1 71 ? 16.517 3.390 -3.011 1.00 67.00 71 LYS A C 1
ATOM 548 O O . LYS A 1 71 ? 15.916 3.021 -4.020 1.00 67.00 71 LYS A O 1
ATOM 553 N N . ARG A 1 72 ? 16.182 2.985 -1.786 1.00 81.94 72 ARG A N 1
ATOM 554 C CA . ARG A 1 72 ? 14.987 2.193 -1.482 1.00 81.94 72 ARG A CA 1
ATOM 555 C C . ARG A 1 72 ? 13.781 3.129 -1.421 1.00 81.94 72 ARG A C 1
ATOM 557 O O . ARG A 1 72 ? 13.736 4.024 -0.581 1.00 81.94 72 ARG A O 1
ATOM 564 N N . TRP A 1 73 ? 12.840 2.971 -2.345 1.00 88.62 73 TRP A N 1
ATOM 565 C CA . TRP A 1 73 ? 11.581 3.709 -2.327 1.00 88.62 73 TRP A CA 1
ATOM 566 C C . TRP A 1 73 ? 10.680 3.182 -1.228 1.00 88.62 73 TRP A C 1
ATOM 568 O O . TRP A 1 73 ? 10.739 2.002 -0.876 1.00 88.62 73 TRP A O 1
ATOM 578 N N . HIS A 1 74 ? 9.849 4.077 -0.709 1.00 91.81 74 HIS A N 1
ATOM 579 C CA . HIS A 1 74 ? 8.956 3.799 0.395 1.00 91.81 74 HIS A CA 1
ATOM 580 C C . HIS A 1 74 ? 7.555 4.331 0.104 1.00 91.81 74 HIS A C 1
ATOM 582 O O . HIS A 1 74 ? 7.377 5.372 -0.541 1.00 91.81 74 HIS A O 1
ATOM 588 N N . LEU A 1 75 ? 6.566 3.591 0.589 1.00 93.75 75 LEU A N 1
ATOM 589 C CA . LEU A 1 75 ? 5.175 3.987 0.646 1.00 93.75 75 LEU A CA 1
ATOM 590 C C . LEU A 1 75 ? 4.639 3.692 2.041 1.00 93.75 75 LEU A C 1
ATOM 592 O O . LEU A 1 75 ? 4.739 2.569 2.535 1.00 93.75 75 LEU A O 1
ATOM 596 N N . PHE A 1 76 ? 4.037 4.710 2.638 1.00 95.62 76 PHE A N 1
ATOM 597 C CA . PHE A 1 76 ? 3.394 4.655 3.936 1.00 95.62 76 PHE A CA 1
ATOM 598 C C . PHE A 1 76 ? 1.915 4.987 3.789 1.00 95.62 76 PHE A C 1
ATOM 600 O O . PHE A 1 76 ? 1.560 6.015 3.209 1.00 95.62 76 PHE A O 1
ATOM 607 N N . TYR A 1 77 ? 1.050 4.139 4.336 1.00 95.75 77 TYR A N 1
ATOM 608 C CA . TYR A 1 77 ? -0.390 4.348 4.323 1.00 95.75 77 TYR A CA 1
ATOM 609 C C . TYR A 1 77 ? -1.023 4.063 5.687 1.00 95.75 77 TYR A C 1
ATOM 611 O O . TYR A 1 77 ? -0.777 3.021 6.300 1.00 95.75 77 TYR A O 1
ATOM 619 N N . THR A 1 78 ? -1.906 4.967 6.119 1.00 95.88 78 THR A N 1
ATOM 620 C CA . THR A 1 78 ? -2.839 4.741 7.228 1.00 95.88 78 THR A CA 1
ATOM 621 C C . THR A 1 78 ? -4.271 4.964 6.775 1.00 95.88 78 THR A C 1
ATOM 623 O O . THR A 1 78 ? -4.567 5.906 6.039 1.00 95.88 78 THR A O 1
ATOM 626 N N . ARG A 1 79 ? -5.179 4.106 7.244 1.00 93.75 79 ARG A N 1
ATOM 627 C CA . ARG A 1 79 ? -6.605 4.193 6.913 1.00 93.75 79 ARG A CA 1
ATOM 628 C C . ARG A 1 79 ? -7.321 5.310 7.676 1.00 93.75 79 ARG A C 1
ATOM 630 O O . ARG A 1 79 ? -8.104 6.048 7.083 1.00 93.75 79 ARG A O 1
ATOM 637 N N . GLU A 1 80 ? -7.066 5.418 8.981 1.00 93.38 80 GLU A N 1
ATOM 638 C CA . GLU A 1 80 ? -7.744 6.350 9.893 1.00 93.38 80 GLU A CA 1
ATOM 639 C C . GLU A 1 80 ? -6.729 7.006 10.856 1.00 93.38 80 GLU A C 1
ATOM 641 O O . GLU A 1 80 ? -6.208 6.320 11.735 1.00 93.38 80 GLU A O 1
ATOM 646 N N . PRO A 1 81 ? -6.429 8.314 10.704 1.00 93.56 81 PRO A N 1
ATOM 647 C CA . PRO A 1 81 ? -6.835 9.170 9.586 1.00 93.56 81 PRO A CA 1
ATOM 648 C C . PRO A 1 81 ? -6.226 8.692 8.259 1.00 93.56 81 PRO A C 1
ATOM 650 O O . PRO A 1 81 ? -5.163 8.066 8.241 1.00 93.56 81 PRO A O 1
ATOM 653 N N . TYR A 1 82 ? -6.902 8.992 7.146 1.00 92.44 82 TYR A N 1
ATOM 654 C CA . TYR A 1 82 ? -6.378 8.669 5.819 1.00 92.44 82 TYR A CA 1
ATOM 655 C C . TYR A 1 82 ? -5.085 9.449 5.577 1.00 92.44 82 TYR A C 1
ATOM 657 O O . TYR A 1 82 ? -5.099 10.681 5.543 1.00 92.44 82 TYR A O 1
ATOM 665 N N . LYS A 1 83 ? -3.984 8.728 5.380 1.00 94.31 83 LYS A N 1
ATOM 666 C CA . LYS A 1 83 ? -2.676 9.291 5.056 1.00 94.31 83 LYS A CA 1
ATOM 667 C C . LYS A 1 83 ? -1.993 8.386 4.045 1.00 94.31 83 LYS A C 1
ATOM 669 O O . LYS A 1 83 ? -2.017 7.172 4.210 1.00 94.31 83 LYS A O 1
ATOM 674 N N . MET A 1 84 ? -1.396 8.976 3.018 1.00 92.62 84 MET A N 1
ATOM 675 C CA . MET A 1 84 ? -0.613 8.255 2.022 1.00 92.62 84 MET A CA 1
ATOM 676 C C . MET A 1 84 ? 0.607 9.095 1.658 1.00 92.62 84 MET A C 1
ATOM 678 O O . MET A 1 84 ? 0.461 10.195 1.133 1.00 92.62 84 MET A O 1
ATOM 682 N N . GLU A 1 85 ? 1.791 8.593 1.984 1.00 92.94 85 GLU A N 1
ATOM 683 C CA . GLU A 1 85 ? 3.078 9.232 1.712 1.00 92.94 85 GLU A CA 1
ATOM 684 C C . GLU A 1 85 ? 3.927 8.293 0.868 1.00 92.94 85 GLU A C 1
ATOM 686 O O . GLU A 1 85 ? 3.965 7.087 1.109 1.00 92.94 85 GLU A O 1
ATOM 691 N N . THR A 1 86 ? 4.608 8.838 -0.133 1.00 90.25 86 THR A N 1
ATOM 692 C CA . THR A 1 86 ? 5.519 8.064 -0.966 1.00 90.25 86 THR A CA 1
ATOM 693 C C . THR A 1 86 ? 6.638 8.942 -1.497 1.00 90.25 86 THR A C 1
ATOM 695 O O . THR A 1 86 ? 6.418 10.103 -1.837 1.00 90.25 86 THR A O 1
ATOM 698 N N . ASP A 1 87 ? 7.829 8.357 -1.597 1.00 85.94 87 ASP A N 1
ATOM 699 C CA . ASP A 1 87 ? 9.010 9.012 -2.166 1.00 85.94 87 ASP A CA 1
ATOM 700 C C . ASP A 1 87 ? 9.175 8.733 -3.672 1.00 85.94 87 ASP A C 1
ATOM 702 O O . ASP A 1 87 ? 10.215 9.050 -4.261 1.00 85.94 87 ASP A O 1
ATOM 706 N N . VAL A 1 88 ? 8.175 8.105 -4.303 1.00 78.50 88 VAL A N 1
ATOM 707 C CA . VAL A 1 88 ? 8.134 7.895 -5.753 1.00 78.50 88 VAL A CA 1
ATOM 708 C C . VAL A 1 88 ? 7.699 9.191 -6.429 1.00 78.50 88 VAL A C 1
ATOM 710 O O . VAL A 1 88 ? 6.599 9.687 -6.205 1.00 78.50 88 VAL A O 1
ATOM 713 N N . GLU A 1 89 ? 8.558 9.742 -7.286 1.00 70.75 89 GLU A N 1
ATOM 714 C CA . GLU A 1 89 ? 8.225 10.929 -8.079 1.00 70.75 89 GLU A CA 1
ATOM 715 C C . GLU A 1 89 ? 7.010 10.669 -8.980 1.00 70.75 89 GLU A C 1
ATOM 717 O O . GLU A 1 89 ? 6.980 9.682 -9.718 1.00 70.75 89 GLU A O 1
ATOM 722 N N . ALA A 1 90 ? 6.042 11.591 -8.988 1.00 63.00 90 ALA A N 1
ATOM 723 C CA . ALA A 1 90 ? 4.784 11.445 -9.727 1.00 63.00 90 ALA A CA 1
ATOM 724 C C . ALA A 1 90 ? 4.984 11.147 -11.229 1.00 63.00 90 ALA A C 1
ATOM 726 O O . ALA A 1 90 ? 4.291 10.312 -11.802 1.00 63.00 90 ALA A O 1
ATOM 727 N N . THR A 1 91 ? 5.972 11.764 -11.883 1.00 56.88 91 THR A N 1
ATOM 728 C CA . THR A 1 91 ? 6.286 11.519 -13.306 1.00 56.88 91 THR A CA 1
ATOM 729 C C . THR A 1 91 ? 6.821 10.108 -13.570 1.00 56.88 91 THR A C 1
ATOM 731 O O . THR A 1 91 ? 6.522 9.520 -14.609 1.00 56.88 91 THR A O 1
ATOM 734 N N . ARG A 1 92 ? 7.579 9.528 -12.631 1.0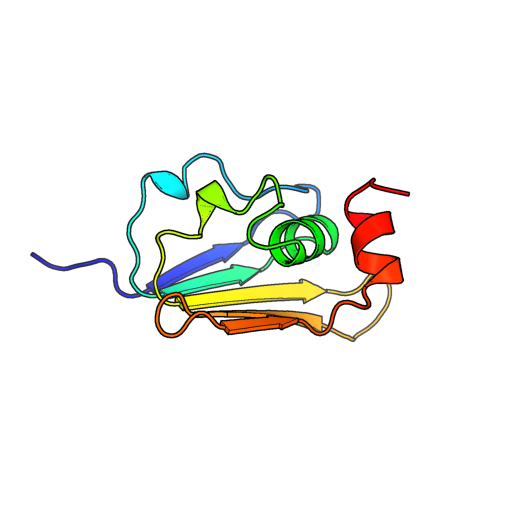0 63.88 92 ARG A N 1
ATOM 735 C CA . ARG A 1 92 ? 8.028 8.126 -12.693 1.00 63.88 92 ARG A CA 1
ATOM 736 C C . ARG A 1 92 ? 6.918 7.158 -12.312 1.00 63.88 92 ARG A C 1
ATOM 738 O O . ARG A 1 92 ? 6.843 6.081 -12.891 1.00 63.88 92 ARG A O 1
ATOM 745 N N . GLN A 1 93 ? 6.047 7.550 -11.390 1.00 59.16 93 GLN A N 1
ATOM 746 C CA . GLN A 1 93 ? 4.918 6.749 -10.939 1.00 59.16 93 GLN A CA 1
ATOM 747 C C . GLN A 1 93 ? 3.996 6.363 -12.098 1.00 59.16 93 GLN A C 1
ATOM 749 O O . GLN A 1 93 ? 3.701 5.186 -12.278 1.00 59.16 93 GLN A O 1
ATOM 754 N N . PHE A 1 94 ? 3.599 7.330 -12.928 1.00 58.28 94 PHE A N 1
ATOM 755 C CA . PHE A 1 94 ? 2.748 7.055 -14.084 1.00 58.28 94 PHE A CA 1
ATOM 756 C C . PHE A 1 94 ? 3.459 6.214 -15.151 1.00 58.28 94 PHE A C 1
ATOM 758 O O . PHE A 1 94 ? 2.849 5.310 -15.714 1.00 58.28 94 PHE A O 1
ATOM 765 N N . ARG A 1 95 ? 4.757 6.451 -15.387 1.00 60.62 95 ARG A N 1
ATOM 766 C CA . ARG A 1 95 ? 5.553 5.665 -16.343 1.00 60.62 95 ARG A CA 1
ATOM 767 C C . ARG A 1 95 ? 5.686 4.200 -15.912 1.00 60.62 95 ARG A C 1
ATOM 769 O O . ARG A 1 95 ? 5.479 3.295 -16.710 1.00 60.62 95 ARG A O 1
ATOM 776 N N . LEU A 1 96 ? 5.999 3.959 -14.639 1.00 59.06 96 LEU A N 1
ATOM 777 C CA . LEU A 1 96 ? 6.160 2.612 -14.076 1.00 59.06 96 LEU A CA 1
ATOM 778 C C . LEU A 1 96 ? 4.823 1.882 -13.907 1.00 59.06 96 LEU A C 1
ATOM 780 O O . LEU A 1 96 ? 4.771 0.660 -14.017 1.00 59.06 96 LEU A O 1
ATOM 784 N N . ALA A 1 97 ? 3.734 2.626 -13.706 1.00 58.12 97 ALA A N 1
ATOM 785 C CA . ALA A 1 97 ? 2.375 2.095 -13.722 1.00 58.12 97 ALA A CA 1
ATOM 786 C C . ALA A 1 97 ? 1.834 1.829 -15.145 1.00 58.12 97 ALA A C 1
ATOM 788 O O . ALA A 1 97 ? 0.722 1.321 -15.275 1.00 58.12 97 ALA A O 1
ATOM 789 N N . GLY A 1 98 ? 2.589 2.154 -16.206 1.00 56.00 98 GLY A N 1
ATOM 790 C CA . GLY A 1 98 ? 2.178 1.954 -17.601 1.00 56.00 98 GLY A CA 1
ATOM 791 C C . GLY A 1 98 ? 1.093 2.923 -18.088 1.00 56.00 98 GLY A C 1
ATOM 792 O O . GLY A 1 98 ? 0.331 2.584 -18.989 1.00 56.00 98 GLY A O 1
ATOM 793 N N . LEU A 1 99 ? 0.993 4.102 -17.470 1.00 55.12 99 LEU A N 1
ATOM 794 C CA . LEU A 1 99 ? -0.015 5.130 -17.753 1.00 55.12 99 LEU A CA 1
ATOM 795 C C . LEU A 1 99 ? 0.491 6.249 -18.690 1.00 55.12 99 LEU A C 1
ATOM 797 O O . LEU A 1 99 ? -0.304 7.105 -19.075 1.00 55.12 99 LEU A O 1
ATOM 801 N N . ILE A 1 100 ? 1.780 6.245 -19.057 1.00 51.81 100 ILE A N 1
ATOM 802 C CA . ILE A 1 100 ? 2.422 7.111 -20.070 1.00 51.81 100 ILE A CA 1
ATOM 803 C C . ILE A 1 100 ? 3.645 6.433 -20.678 1.00 51.81 100 ILE A C 1
ATOM 805 O O . ILE A 1 100 ? 4.330 5.689 -19.938 1.00 51.81 100 ILE A O 1
#

Foldseek 3Di:
DDAAAEDEDEEDQPDLADDPCLLVHAYLEYEYEYHPNHVLQVLVEPVGPRNNSPLNHQWYKYWYCPDPDNDIKIWTAGNVVGDIDTPDDPVVSCVSPVND